Protein AF-A0A914CYA0-F1 (afdb_monomer_lite)

InterPro domains:
  IPR000077 Large ribosomal subunit protein eL39 [PF00832] (37-75)
  IPR020083 Large ribosomal subunit protein eL39, conserved site [PS00051] (55-71)
  IPR023626 Large ribosomal subunit protein eL39 domain superfamily [G3DSA:1.10.1620.10] (1-36)
  IPR023626 Large ribosomal subunit protein eL39 domain superfamily [G3DSA:1.10.1620.10] (37-76)
  IPR023626 Large ribosomal subunit protein eL39 domain superfamily [SSF48662] (3-36)
  IPR023626 Large ribosomal subunit protein eL39 domain superfamily [SSF48662] (37-75)

Sequence (76 aa):
MAAHKTFIIKRTLAKASKQNRPLPQWYRMKTGNKIRTLAKASKQNRPLPQWYRMKTGNKIRYNAKRRHWRRTKLKL

Secondary structure (DSSP, 8-state):
------HHHHHHHHHHHHHTPPPPHHHHTTTTHHHHHHHHHHHH-PPPPHHHHTSTT----S-TT---TTT-----

pLDDT: mean 85.23, std 10.74, range [52.19, 96.19]

Structure (mmCIF, N/CA/C/O backbone):
data_AF-A0A914CYA0-F1
#
_entry.id   AF-A0A914CYA0-F1
#
loop_
_atom_site.group_PDB
_atom_site.id
_atom_site.type_symbol
_atom_site.label_atom_id
_atom_site.label_alt_id
_atom_site.label_comp_id
_atom_site.label_asym_id
_atom_site.label_entity_id
_atom_site.label_seq_id
_atom_site.pdbx_PDB_ins_code
_atom_site.Cartn_x
_atom_site.Cartn_y
_atom_site.Cartn_z
_atom_site.occupancy
_atom_site.B_iso_or_equiv
_atom_site.auth_seq_id
_atom_site.auth_comp_id
_atom_site.auth_asym_id
_atom_site.auth_atom_id
_atom_site.pdbx_PDB_model_num
ATOM 1 N N . MET A 1 1 ? 35.763 -19.734 -43.763 1.00 52.19 1 MET A N 1
ATOM 2 C CA . MET A 1 1 ? 35.302 -20.879 -42.944 1.00 52.19 1 MET A CA 1
ATOM 3 C C . MET A 1 1 ? 34.780 -20.353 -41.613 1.00 52.19 1 MET A C 1
ATOM 5 O O . MET A 1 1 ? 35.521 -19.664 -40.926 1.00 52.19 1 MET A O 1
ATOM 9 N N . ALA A 1 2 ? 33.514 -20.591 -41.260 1.00 56.31 2 ALA A N 1
ATOM 10 C CA . ALA A 1 2 ? 32.982 -20.153 -39.967 1.00 56.31 2 ALA A CA 1
ATOM 11 C C . ALA A 1 2 ? 33.453 -21.115 -38.864 1.00 56.31 2 ALA A C 1
ATOM 13 O O . ALA A 1 2 ? 33.193 -22.314 -38.940 1.00 56.31 2 ALA A O 1
ATOM 14 N N . ALA A 1 3 ? 34.150 -20.603 -37.845 1.00 68.19 3 ALA A N 1
ATOM 15 C CA . ALA A 1 3 ? 34.616 -21.413 -36.724 1.00 68.19 3 ALA A CA 1
ATOM 16 C C . ALA A 1 3 ? 33.424 -22.059 -35.994 1.00 68.19 3 ALA A C 1
ATOM 18 O O . ALA A 1 3 ? 32.524 -21.371 -35.497 1.00 68.19 3 ALA A O 1
ATOM 19 N N . HIS A 1 4 ? 33.406 -23.392 -35.937 1.00 76.62 4 HIS A N 1
ATOM 20 C CA . HIS A 1 4 ? 32.311 -24.144 -35.338 1.00 76.62 4 HIS A CA 1
ATOM 21 C C . HIS A 1 4 ? 32.360 -23.991 -33.811 1.00 76.62 4 HIS A C 1
ATOM 23 O O . HIS A 1 4 ? 33.194 -24.580 -33.127 1.00 76.62 4 HIS A O 1
ATOM 29 N N . LYS A 1 5 ? 31.480 -23.147 -33.259 1.00 79.00 5 LYS A N 1
ATOM 30 C CA . LYS A 1 5 ? 31.433 -22.901 -31.810 1.00 79.00 5 LYS A CA 1
ATOM 31 C C . LYS A 1 5 ? 31.038 -24.179 -31.065 1.00 79.00 5 LYS A C 1
ATOM 33 O O . LYS A 1 5 ? 30.093 -24.866 -31.463 1.00 79.00 5 LYS A O 1
ATOM 38 N N . THR A 1 6 ? 31.717 -24.459 -29.955 1.00 86.44 6 THR A N 1
ATOM 39 C CA . THR A 1 6 ? 31.412 -25.616 -29.102 1.00 86.44 6 THR A CA 1
ATOM 40 C C . THR A 1 6 ? 30.012 -25.504 -28.493 1.00 86.44 6 THR A C 1
ATOM 42 O O . THR A 1 6 ? 29.446 -24.413 -28.361 1.00 86.44 6 THR A O 1
ATOM 45 N N . PHE A 1 7 ? 29.433 -26.639 -28.096 1.00 87.56 7 PHE A N 1
ATOM 46 C CA . PHE A 1 7 ? 28.096 -26.688 -27.496 1.00 87.56 7 PHE A CA 1
ATOM 47 C C . PHE A 1 7 ? 27.981 -25.825 -26.226 1.00 87.56 7 PHE A C 1
ATOM 49 O O . PHE A 1 7 ? 26.983 -25.130 -26.030 1.00 87.56 7 PHE A O 1
ATOM 56 N N . ILE A 1 8 ? 29.038 -25.789 -25.406 1.00 88.62 8 ILE A N 1
ATOM 57 C CA . ILE A 1 8 ? 29.105 -24.949 -24.202 1.00 88.62 8 ILE A CA 1
ATOM 58 C C . ILE A 1 8 ? 28.998 -23.469 -24.578 1.00 88.62 8 ILE A C 1
ATOM 60 O O . ILE A 1 8 ? 28.173 -22.751 -24.014 1.00 88.62 8 ILE A O 1
ATOM 64 N N . ILE A 1 9 ? 29.767 -23.027 -25.578 1.00 90.25 9 ILE A N 1
ATOM 65 C CA . ILE A 1 9 ? 29.736 -21.641 -26.058 1.00 90.25 9 ILE A CA 1
ATOM 66 C C . ILE A 1 9 ? 28.352 -21.304 -26.620 1.00 90.25 9 ILE A C 1
ATOM 68 O O . ILE A 1 9 ? 27.797 -20.258 -26.288 1.00 90.25 9 ILE A O 1
ATOM 72 N N . LYS A 1 10 ? 27.747 -22.201 -27.408 1.00 88.62 10 LYS A N 1
ATOM 73 C CA . LYS A 1 10 ? 26.385 -22.021 -27.941 1.00 88.62 10 LYS A CA 1
ATOM 74 C C . LYS A 1 10 ? 25.356 -21.835 -26.819 1.00 88.62 10 LYS A C 1
ATOM 76 O O . LYS A 1 10 ? 24.536 -20.920 -26.892 1.00 88.62 10 LYS A O 1
ATOM 81 N N . ARG A 1 11 ? 25.435 -22.631 -25.746 1.00 89.94 11 ARG A N 1
ATOM 82 C CA . ARG A 1 11 ? 24.549 -22.517 -24.574 1.00 89.94 11 ARG A CA 1
ATOM 83 C C . ARG A 1 11 ? 24.744 -21.197 -23.827 1.00 89.94 11 ARG A C 1
ATOM 85 O O . ARG A 1 11 ? 23.761 -20.552 -23.461 1.00 89.94 11 ARG A O 1
ATOM 92 N N . THR A 1 12 ? 25.990 -20.778 -23.624 1.00 90.75 12 THR A N 1
ATOM 93 C CA . THR A 1 12 ? 26.316 -19.503 -22.967 1.00 90.75 12 THR A CA 1
ATOM 94 C C . THR A 1 12 ? 25.808 -18.315 -23.783 1.00 90.75 12 THR A C 1
ATOM 96 O O . THR A 1 12 ? 25.154 -17.433 -23.229 1.00 90.75 12 THR A O 1
ATOM 99 N N . LEU A 1 13 ? 26.001 -18.332 -25.105 1.00 87.25 13 LEU A N 1
ATOM 100 C CA . LEU A 1 13 ? 25.494 -17.298 -26.013 1.00 87.25 13 LEU A CA 1
ATOM 101 C C . LEU A 1 13 ? 23.958 -17.253 -26.042 1.00 87.25 13 LEU A C 1
ATOM 103 O O . LEU A 1 13 ? 23.380 -16.169 -26.015 1.00 87.25 13 LEU A O 1
ATOM 107 N N . ALA A 1 14 ? 23.286 -18.408 -26.023 1.00 86.06 14 ALA A N 1
ATOM 108 C CA . ALA A 1 14 ? 21.825 -18.479 -25.945 1.00 86.06 14 ALA A CA 1
ATOM 109 C C . ALA A 1 14 ? 21.272 -17.960 -24.604 1.00 86.06 14 ALA A C 1
ATOM 111 O O . ALA A 1 14 ? 20.197 -17.362 -24.558 1.00 86.06 14 ALA A O 1
ATOM 112 N N . LYS A 1 15 ? 21.998 -18.166 -23.498 1.00 87.69 15 LYS A N 1
ATOM 113 C CA . LYS A 1 15 ? 21.634 -17.618 -22.183 1.00 87.69 15 LYS A CA 1
ATOM 114 C C . LYS A 1 15 ? 21.835 -16.100 -22.139 1.00 87.69 15 LYS A C 1
ATOM 116 O O . LYS A 1 15 ? 20.938 -15.396 -21.677 1.00 87.69 15 LYS A O 1
ATOM 121 N N . ALA A 1 16 ? 22.947 -15.604 -22.685 1.00 83.81 16 ALA A N 1
ATOM 122 C CA . ALA A 1 16 ? 23.240 -14.175 -22.791 1.00 83.81 16 ALA A CA 1
ATOM 123 C C . ALA A 1 16 ? 22.220 -13.439 -23.681 1.00 83.81 16 ALA A C 1
ATOM 125 O O . ALA A 1 16 ? 21.692 -12.397 -23.293 1.00 83.81 16 ALA A O 1
ATOM 126 N N . SER A 1 17 ? 21.842 -14.020 -24.826 1.00 80.50 17 SER A N 1
ATOM 127 C CA . SER A 1 17 ? 20.799 -13.447 -25.690 1.00 80.50 17 SER A CA 1
ATOM 128 C C . SER A 1 17 ? 19.417 -13.436 -25.028 1.00 80.50 17 SER A C 1
ATOM 130 O O . SER A 1 17 ? 18.590 -12.588 -25.353 1.00 80.50 17 SER A O 1
ATOM 132 N N . LYS A 1 18 ? 19.158 -14.341 -24.070 1.00 78.75 18 LYS A N 1
ATOM 133 C CA . LYS A 1 18 ? 17.936 -14.353 -23.247 1.00 78.75 18 LYS A CA 1
ATOM 134 C C . LYS A 1 18 ? 17.917 -13.248 -22.191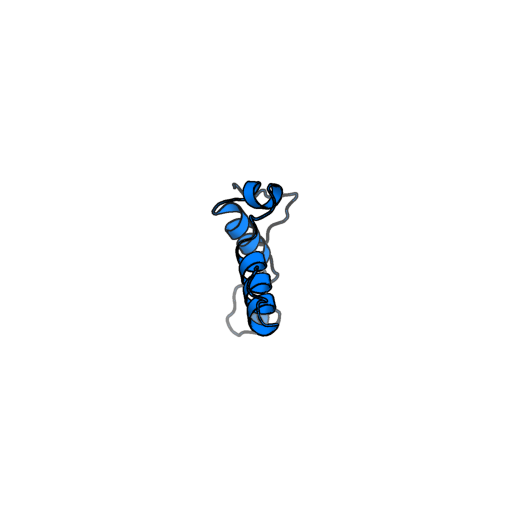 1.00 78.75 18 LYS A C 1
ATOM 136 O O . LYS A 1 18 ? 16.845 -12.712 -21.923 1.00 78.75 18 LYS A O 1
ATOM 141 N N . GLN A 1 19 ? 19.067 -12.928 -21.599 1.00 76.38 19 GLN A N 1
ATOM 142 C CA . GLN A 1 19 ? 19.204 -11.885 -20.574 1.00 76.38 19 GLN A CA 1
ATOM 143 C C . GLN A 1 19 ? 19.054 -10.474 -21.160 1.00 76.38 19 GLN A C 1
ATOM 145 O O . GLN A 1 19 ? 18.454 -9.617 -20.522 1.00 76.38 19 GLN A O 1
ATOM 150 N N . ASN A 1 20 ? 19.502 -10.265 -22.401 1.00 73.81 20 ASN A N 1
ATOM 151 C CA . ASN A 1 20 ? 19.427 -8.974 -23.095 1.00 73.81 20 ASN A CA 1
ATOM 152 C C . ASN A 1 20 ? 18.124 -8.761 -23.891 1.00 73.81 20 ASN A C 1
ATOM 154 O O . ASN A 1 20 ? 18.073 -7.905 -24.774 1.00 73.81 20 ASN A O 1
ATOM 158 N N . ARG A 1 21 ? 17.059 -9.535 -23.630 1.00 76.38 21 ARG A N 1
ATOM 159 C CA . ARG A 1 21 ? 15.786 -9.358 -24.347 1.00 76.38 21 ARG A CA 1
ATOM 160 C C . ARG A 1 21 ? 15.100 -8.069 -23.890 1.00 76.38 21 ARG A C 1
ATOM 162 O O . ARG A 1 21 ? 14.854 -7.924 -22.690 1.00 76.38 21 ARG A O 1
ATOM 169 N N . PRO A 1 22 ? 14.742 -7.154 -24.809 1.00 76.69 22 PRO A N 1
ATOM 170 C CA . PRO A 1 22 ? 13.993 -5.968 -24.436 1.00 76.69 22 PRO A CA 1
ATOM 171 C C . PRO A 1 22 ? 12.642 -6.391 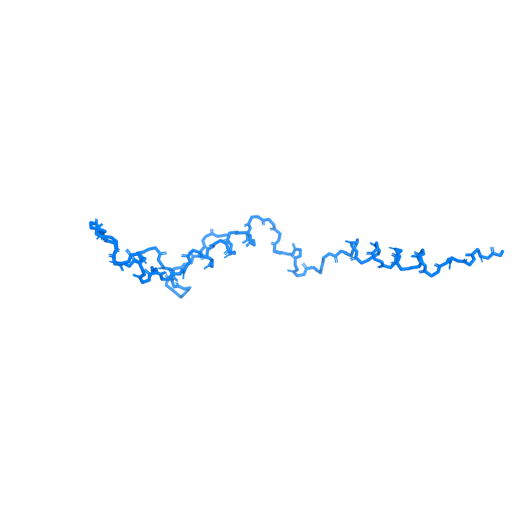-23.858 1.00 76.69 22 PRO A C 1
ATOM 173 O O . PRO A 1 22 ? 11.940 -7.237 -24.415 1.00 76.69 22 PRO A O 1
ATOM 176 N N . LEU A 1 23 ? 12.289 -5.810 -22.713 1.00 71.88 23 LEU A N 1
ATOM 177 C CA . LEU A 1 23 ? 11.001 -6.066 -22.081 1.00 71.88 23 LEU A CA 1
ATOM 178 C C . LEU A 1 23 ? 9.867 -5.665 -23.044 1.00 71.88 23 LEU A C 1
ATOM 180 O O . LEU A 1 23 ? 9.959 -4.594 -23.656 1.00 71.88 23 LEU A O 1
ATOM 184 N N . PRO A 1 24 ? 8.798 -6.479 -23.165 1.00 80.25 24 PRO A N 1
ATOM 185 C CA . PRO A 1 24 ? 7.654 -6.170 -24.018 1.00 80.25 24 PRO A CA 1
ATOM 186 C C . PRO A 1 24 ? 7.102 -4.765 -23.760 1.00 80.25 24 PRO A C 1
ATOM 188 O O . PRO A 1 24 ? 7.097 -4.292 -22.622 1.00 80.25 24 PRO A O 1
ATOM 191 N N . GLN A 1 25 ? 6.600 -4.104 -24.805 1.00 72.06 25 GLN A N 1
ATOM 192 C CA . GLN A 1 25 ? 6.192 -2.696 -24.738 1.00 72.06 25 GLN A CA 1
ATOM 193 C C . GLN A 1 25 ? 5.156 -2.452 -23.617 1.00 72.06 25 GLN A C 1
ATOM 195 O O . GLN A 1 25 ? 5.371 -1.596 -22.763 1.00 72.06 25 GLN A O 1
ATOM 200 N N . TRP A 1 26 ? 4.126 -3.298 -23.485 1.00 72.25 26 TRP A N 1
ATOM 201 C CA . TRP A 1 26 ? 3.128 -3.191 -22.405 1.00 72.25 26 TRP A CA 1
ATOM 202 C C . TRP A 1 26 ? 3.733 -3.238 -20.985 1.00 72.25 26 TRP A C 1
ATOM 204 O O . TRP A 1 26 ? 3.165 -2.667 -20.050 1.00 72.25 26 TRP A O 1
ATOM 214 N N . TYR A 1 27 ? 4.892 -3.888 -20.811 1.00 69.19 27 TYR A N 1
ATOM 215 C CA . TYR A 1 27 ? 5.661 -3.886 -19.565 1.00 69.19 27 TYR A CA 1
ATOM 216 C C . TYR A 1 27 ? 6.477 -2.589 -19.415 1.00 69.19 27 TYR A C 1
ATOM 218 O O . TYR A 1 27 ? 6.523 -2.021 -18.323 1.00 69.19 27 TYR A O 1
ATOM 226 N N . ARG A 1 28 ? 7.044 -2.054 -20.510 1.00 63.50 28 ARG A N 1
ATOM 227 C CA . ARG A 1 28 ? 7.678 -0.718 -20.543 1.00 63.50 28 ARG A CA 1
ATOM 228 C C . ARG A 1 28 ? 6.685 0.428 -20.310 1.00 63.50 28 ARG A C 1
ATOM 230 O O . ARG A 1 28 ? 7.085 1.433 -19.738 1.00 63.50 28 ARG A O 1
ATOM 237 N N . MET A 1 29 ? 5.403 0.299 -20.656 1.00 65.81 29 MET A N 1
ATOM 238 C CA . MET A 1 29 ? 4.402 1.347 -20.364 1.00 65.81 29 MET A CA 1
ATOM 239 C C . MET A 1 29 ? 4.058 1.462 -18.878 1.00 65.81 29 MET A C 1
ATOM 241 O O . MET A 1 29 ? 3.517 2.471 -18.440 1.00 65.81 29 MET A O 1
ATOM 245 N N . LYS A 1 30 ? 4.384 0.443 -18.077 1.00 65.44 30 LYS A N 1
ATOM 246 C CA . LYS A 1 30 ? 4.222 0.465 -16.618 1.00 65.44 30 LYS A CA 1
ATOM 247 C C . LYS A 1 30 ? 5.498 0.948 -15.905 1.00 65.44 30 LYS A C 1
ATOM 249 O O . LYS A 1 30 ? 5.729 0.599 -14.752 1.00 65.44 30 LYS A O 1
ATOM 254 N N . THR A 1 31 ? 6.367 1.705 -16.567 1.00 61.97 31 THR A N 1
ATOM 255 C CA . THR A 1 31 ? 7.682 2.064 -16.016 1.00 61.97 31 THR A CA 1
ATOM 256 C C . THR A 1 31 ? 7.614 3.117 -14.906 1.00 61.97 31 THR A C 1
ATOM 258 O O . THR A 1 31 ? 6.735 3.974 -14.870 1.00 61.97 31 THR A O 1
ATOM 261 N N . GLY A 1 32 ? 8.546 3.009 -13.950 1.00 68.50 32 GLY A N 1
ATOM 262 C CA . GLY A 1 32 ? 8.705 3.917 -12.809 1.00 68.50 32 GLY A CA 1
ATO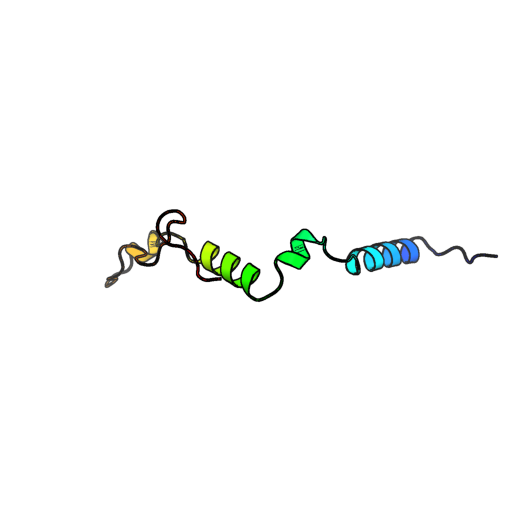M 263 C C . GLY A 1 32 ? 8.261 3.339 -11.458 1.00 68.50 32 GLY A C 1
ATOM 264 O O . GLY A 1 32 ? 8.038 2.137 -11.292 1.00 68.50 32 GLY A O 1
ATOM 265 N N . ASN A 1 33 ? 8.097 4.223 -10.466 1.00 69.75 33 ASN A N 1
ATOM 266 C CA . ASN A 1 33 ? 7.630 3.873 -9.118 1.00 69.75 33 ASN A CA 1
ATOM 267 C C . ASN A 1 33 ? 6.255 3.176 -9.109 1.00 69.75 33 ASN A C 1
ATOM 269 O O . ASN A 1 33 ? 5.939 2.516 -8.125 1.00 69.75 33 ASN A O 1
ATOM 273 N N . LYS A 1 34 ? 5.468 3.271 -10.191 1.00 81.88 34 LYS A N 1
ATOM 274 C CA . LYS A 1 34 ? 4.073 2.814 -10.290 1.00 81.88 34 LYS A CA 1
ATOM 275 C C . LYS A 1 34 ? 3.882 1.303 -10.112 1.00 81.88 34 LYS A C 1
ATOM 277 O O . LYS A 1 34 ? 3.001 0.889 -9.363 1.00 81.88 34 LYS A O 1
ATOM 282 N N . ILE A 1 35 ? 4.719 0.452 -10.719 1.00 82.12 35 ILE A N 1
ATOM 283 C CA . ILE A 1 35 ? 4.662 -1.007 -10.464 1.00 82.12 35 ILE A CA 1
ATOM 284 C C . ILE A 1 35 ? 5.007 -1.296 -9.004 1.00 82.12 35 ILE A C 1
ATOM 286 O O . ILE A 1 35 ? 4.328 -2.076 -8.335 1.00 82.12 35 ILE A O 1
ATOM 290 N N . ARG A 1 36 ? 6.056 -0.646 -8.496 1.00 82.38 36 ARG A N 1
ATOM 291 C CA . ARG A 1 36 ? 6.554 -0.860 -7.136 1.00 82.38 36 ARG A CA 1
ATOM 292 C C . ARG A 1 36 ? 5.526 -0.419 -6.089 1.00 82.38 36 ARG A C 1
ATOM 294 O O . ARG A 1 36 ? 5.319 -1.126 -5.103 1.00 82.38 36 ARG A O 1
ATOM 301 N N . THR A 1 37 ? 4.840 0.701 -6.310 1.00 86.44 37 THR A N 1
ATOM 302 C CA . THR A 1 37 ? 3.764 1.194 -5.441 1.00 86.44 37 THR A CA 1
ATOM 303 C C . THR A 1 37 ? 2.518 0.319 -5.525 1.00 86.44 37 THR A C 1
ATOM 305 O O . THR A 1 37 ? 1.960 -0.000 -4.476 1.00 86.44 37 THR A O 1
ATOM 308 N N . LEU A 1 38 ? 2.120 -0.151 -6.713 1.00 88.44 38 LEU A N 1
ATOM 309 C CA . LEU A 1 38 ? 1.022 -1.116 -6.869 1.00 88.44 38 LEU A CA 1
ATOM 310 C C . LEU A 1 38 ? 1.311 -2.433 -6.136 1.00 88.44 38 LEU A C 1
ATOM 312 O O . LEU A 1 38 ? 0.465 -2.921 -5.383 1.00 88.44 38 LEU A O 1
ATOM 316 N N . ALA A 1 39 ? 2.519 -2.976 -6.294 1.00 89.44 39 ALA A N 1
ATOM 317 C CA . ALA A 1 39 ? 2.949 -4.194 -5.612 1.00 89.44 39 ALA A CA 1
ATOM 318 C C . ALA A 1 39 ? 2.965 -4.013 -4.085 1.00 89.44 39 ALA A C 1
ATOM 320 O O . ALA A 1 39 ? 2.429 -4.846 -3.348 1.00 89.44 39 ALA A O 1
ATOM 321 N N . LYS A 1 40 ? 3.508 -2.888 -3.595 1.00 91.12 40 LYS A N 1
ATOM 322 C CA . LYS A 1 40 ? 3.513 -2.548 -2.164 1.00 91.12 40 LYS A CA 1
ATOM 323 C C . LYS A 1 40 ? 2.092 -2.399 -1.616 1.00 91.12 40 LYS A C 1
ATOM 325 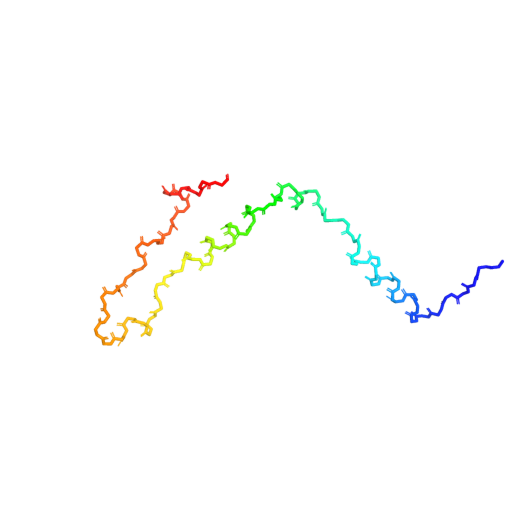O O . LYS A 1 40 ? 1.793 -2.975 -0.572 1.00 91.12 40 LYS A O 1
ATOM 330 N N . ALA A 1 41 ? 1.214 -1.695 -2.328 1.00 92.62 41 ALA A N 1
ATOM 331 C CA . ALA A 1 41 ? -0.178 -1.505 -1.931 1.00 92.62 41 ALA A CA 1
ATOM 332 C C . ALA A 1 41 ? -0.946 -2.833 -1.883 1.00 92.62 41 ALA A C 1
ATOM 334 O O . ALA A 1 41 ? -1.745 -3.038 -0.972 1.00 92.62 41 ALA A O 1
ATOM 335 N N . SER A 1 42 ? -0.679 -3.754 -2.815 1.00 92.25 42 SER A N 1
ATOM 336 C CA . SER A 1 42 ? -1.224 -5.116 -2.769 1.00 92.25 42 SER A CA 1
ATOM 337 C C . SER A 1 42 ? -0.749 -5.862 -1.514 1.00 92.25 42 SER A C 1
ATOM 339 O O . SER A 1 42 ? -1.566 -6.335 -0.724 1.00 92.25 42 SER A O 1
ATOM 341 N N . LYS A 1 43 ? 0.564 -5.856 -1.242 1.00 93.62 43 LYS A N 1
ATOM 342 C CA . LYS A 1 43 ? 1.168 -6.527 -0.074 1.00 93.62 43 LYS A CA 1
ATOM 343 C C . LYS A 1 43 ? 0.714 -5.944 1.273 1.00 93.62 43 LYS A C 1
ATOM 345 O O . LYS A 1 43 ? 0.669 -6.658 2.275 1.00 93.62 43 LYS A O 1
ATOM 350 N N . GLN A 1 44 ? 0.406 -4.650 1.333 1.00 94.12 44 GLN A N 1
ATOM 351 C CA . GLN A 1 44 ? -0.107 -3.991 2.541 1.00 94.12 44 GLN A CA 1
ATOM 352 C C . GLN A 1 44 ? -1.589 -4.299 2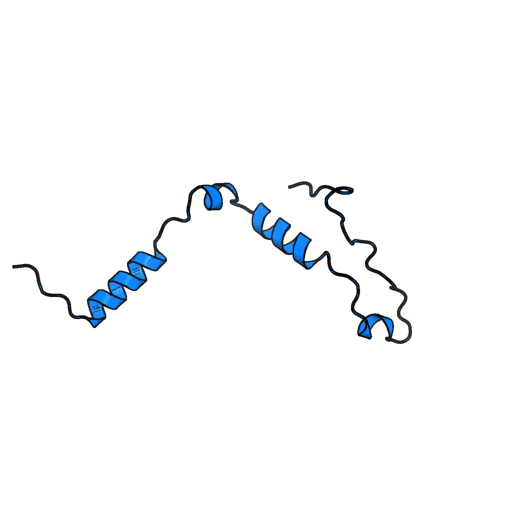.805 1.00 94.12 44 GLN A C 1
ATOM 354 O O . GLN A 1 44 ? -2.028 -4.238 3.952 1.00 94.12 44 GLN A O 1
ATOM 359 N N . ASN A 1 45 ? -2.356 -4.677 1.780 1.00 95.69 45 ASN A N 1
ATOM 360 C CA . ASN A 1 45 ? -3.806 -4.857 1.858 1.00 95.69 45 ASN A CA 1
ATOM 361 C C . ASN A 1 45 ? -4.252 -6.212 2.450 1.00 95.69 45 ASN A C 1
ATOM 363 O O . ASN A 1 45 ? -5.223 -6.824 1.998 1.00 95.69 45 ASN A O 1
ATOM 367 N N . ARG A 1 46 ? -3.537 -6.697 3.466 1.00 94.31 46 ARG A N 1
ATOM 368 C CA . ARG A 1 46 ? -3.800 -7.975 4.142 1.00 94.31 46 ARG A CA 1
ATOM 369 C C . ARG A 1 46 ? -4.512 -7.774 5.487 1.00 94.31 46 ARG A C 1
ATOM 371 O O . ARG A 1 46 ? -4.322 -6.729 6.120 1.00 94.31 46 ARG A O 1
ATOM 378 N N . PRO A 1 47 ? -5.354 -8.731 5.919 1.00 95.38 47 PRO A N 1
ATOM 379 C CA . PRO A 1 47 ? -5.940 -8.713 7.256 1.00 95.38 47 PRO A CA 1
ATOM 380 C C . PRO A 1 47 ? -4.863 -8.889 8.335 1.00 95.38 47 PRO A C 1
ATOM 382 O O . PRO A 1 47 ? -3.758 -9.363 8.067 1.00 95.38 47 PRO A O 1
ATOM 385 N N . LEU A 1 48 ? -5.197 -8.488 9.563 1.00 93.38 48 LEU A N 1
ATOM 386 C CA . LEU A 1 48 ? -4.321 -8.662 10.718 1.00 93.38 48 LEU A CA 1
ATOM 387 C C . LEU A 1 48 ? -4.189 -10.165 11.047 1.00 93.38 48 LEU A C 1
ATOM 389 O O . LEU A 1 48 ? -5.227 -10.825 11.143 1.00 93.38 48 LEU A O 1
ATOM 393 N N . PRO A 1 49 ? -2.969 -10.708 11.227 1.00 95.56 49 PRO A N 1
ATOM 394 C CA . PRO A 1 49 ? -2.773 -12.121 11.547 1.00 95.56 49 PRO A CA 1
ATOM 395 C C . PRO A 1 49 ? -3.416 -12.524 12.877 1.00 95.56 49 PRO A C 1
ATOM 397 O O . PRO A 1 49 ? -3.420 -11.742 13.828 1.00 95.56 49 PRO A O 1
ATOM 400 N N . GLN A 1 50 ? -3.893 -13.767 12.961 1.00 94.69 50 GLN A N 1
ATOM 401 C CA . GLN A 1 50 ? -4.592 -14.270 14.147 1.00 94.69 50 GLN A CA 1
ATOM 402 C C . GLN A 1 50 ? -3.711 -14.257 15.399 1.00 94.69 50 GLN A C 1
ATOM 404 O O . GLN A 1 50 ? -4.115 -13.726 16.427 1.00 94.69 50 GLN A O 1
ATOM 409 N N . TRP A 1 51 ? -2.478 -14.755 15.304 1.00 96.19 51 TRP A N 1
ATOM 410 C CA . TRP A 1 51 ? -1.545 -14.796 16.435 1.00 96.19 51 TRP A CA 1
ATOM 411 C C . TRP A 1 51 ? -1.249 -13.413 17.027 1.00 96.19 51 TRP A C 1
ATOM 413 O O . TRP A 1 51 ? -1.049 -13.281 18.229 1.00 96.19 51 TRP A O 1
ATOM 423 N N . TYR A 1 52 ? -1.283 -12.360 16.207 1.00 94.75 52 TYR A N 1
ATOM 424 C CA . TYR A 1 52 ? -1.073 -10.998 16.684 1.00 94.75 52 TYR A CA 1
ATOM 425 C C . TYR A 1 52 ? -2.242 -10.520 17.560 1.00 94.75 52 TYR A C 1
ATOM 427 O O . TYR A 1 52 ? -2.028 -9.778 18.515 1.00 94.75 52 TYR A O 1
ATOM 435 N N . ARG A 1 53 ? -3.472 -10.981 17.294 1.00 92.81 53 ARG A N 1
ATOM 436 C CA . ARG A 1 53 ? -4.647 -10.688 18.136 1.00 92.81 53 ARG A CA 1
ATOM 437 C C . ARG A 1 53 ? -4.547 -11.317 19.524 1.00 92.81 53 ARG A C 1
ATOM 439 O O . ARG A 1 53 ? -5.116 -10.774 20.456 1.00 92.81 53 ARG A O 1
ATOM 446 N N . MET A 1 54 ? -3.820 -12.428 19.646 1.00 92.94 54 MET A N 1
ATOM 447 C CA . MET A 1 54 ? -3.656 -13.168 20.901 1.00 92.94 54 MET A CA 1
ATOM 448 C C . MET A 1 54 ? -2.573 -12.576 21.815 1.00 92.94 54 MET A C 1
ATOM 450 O O . MET A 1 54 ? -2.392 -13.047 22.931 1.00 92.94 54 MET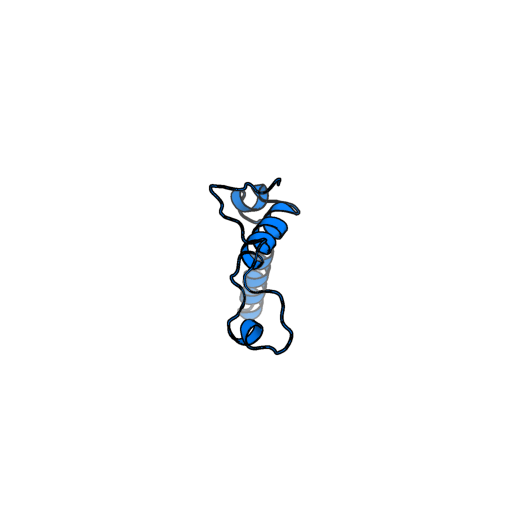 A O 1
ATOM 454 N N . LYS A 1 55 ? -1.847 -11.541 21.367 1.00 95.25 55 LYS A N 1
ATOM 455 C CA . LYS A 1 55 ? -0.843 -10.868 22.198 1.00 95.25 55 LYS A CA 1
ATOM 456 C C . LYS A 1 55 ? -1.498 -10.066 23.321 1.00 95.25 55 LYS A C 1
ATOM 458 O O . LYS A 1 55 ? -2.381 -9.244 23.071 1.00 95.25 55 LYS A O 1
ATOM 463 N N . THR A 1 56 ? -0.992 -10.233 24.535 1.00 95.69 56 THR A N 1
ATOM 464 C CA . THR A 1 56 ? -1.388 -9.461 25.717 1.00 95.69 56 THR A CA 1
ATOM 465 C C . THR A 1 56 ? -1.117 -7.966 25.515 1.00 95.69 56 THR A C 1
ATOM 467 O O . THR A 1 56 ? -0.118 -7.582 24.908 1.00 95.69 56 THR A O 1
ATOM 470 N N . GLY A 1 57 ? -2.028 -7.107 25.983 1.00 94.31 57 GLY A N 1
ATOM 471 C CA . GLY A 1 57 ? -1.903 -5.647 25.854 1.00 94.31 57 GLY A CA 1
ATOM 472 C C . GLY A 1 57 ? -2.053 -5.092 24.427 1.00 94.31 57 GLY A C 1
ATOM 473 O O . GLY A 1 57 ? -1.840 -3.897 24.208 1.00 94.31 57 GLY A O 1
ATOM 474 N N . ASN A 1 58 ? -2.426 -5.916 23.440 1.00 92.50 58 ASN A N 1
ATOM 475 C CA . ASN A 1 58 ? -2.641 -5.454 22.070 1.00 92.50 58 ASN A CA 1
ATOM 476 C C . ASN A 1 58 ? -3.951 -4.651 21.934 1.00 92.50 58 ASN A C 1
ATOM 478 O O . ASN A 1 58 ? -5.039 -5.134 22.242 1.00 92.50 58 ASN A O 1
ATOM 482 N N . LYS A 1 59 ? -3.849 -3.433 21.390 1.00 93.00 59 LYS A N 1
ATOM 483 C CA . LYS A 1 59 ? -4.982 -2.529 21.120 1.00 93.00 59 LYS A CA 1
ATOM 484 C C . LYS A 1 59 ? -5.528 -2.630 19.684 1.00 93.00 59 LYS A C 1
ATOM 486 O O . LYS A 1 59 ? -6.641 -2.189 19.410 1.00 93.00 59 LYS A O 1
ATOM 491 N N . ILE A 1 60 ? -4.772 -3.203 18.746 1.00 93.44 60 ILE A N 1
ATOM 492 C CA . ILE A 1 60 ? -5.127 -3.286 17.323 1.00 93.44 60 ILE A CA 1
ATOM 493 C C . ILE A 1 60 ? -5.897 -4.586 17.050 1.00 93.44 60 ILE A C 1
ATOM 495 O O . ILE A 1 60 ? -5.332 -5.679 17.091 1.00 93.44 60 ILE A O 1
ATOM 499 N N . ARG A 1 61 ? -7.186 -4.462 16.697 1.00 91.31 61 ARG A N 1
ATOM 500 C CA . ARG A 1 61 ? -8.070 -5.606 16.382 1.00 91.31 61 ARG A CA 1
ATOM 501 C C . ARG A 1 61 ? -8.200 -5.913 14.890 1.00 91.31 61 ARG A C 1
ATOM 503 O O . ARG A 1 61 ? -8.369 -7.068 14.512 1.00 91.31 61 ARG A O 1
ATOM 510 N N . TYR A 1 62 ? -8.126 -4.905 14.027 1.00 93.50 62 TYR A N 1
ATOM 511 C CA . TYR A 1 62 ? -8.245 -5.058 12.574 1.00 93.50 62 TYR A CA 1
ATOM 512 C C . TYR A 1 62 ? -7.329 -4.072 11.841 1.00 93.50 62 TYR A C 1
ATOM 514 O O . TYR A 1 62 ? -6.839 -3.104 12.420 1.00 93.50 62 TYR A O 1
ATOM 522 N N . ASN A 1 63 ? -7.082 -4.316 10.551 1.00 95.25 63 ASN A N 1
ATOM 523 C CA . ASN A 1 63 ? -6.314 -3.393 9.717 1.00 95.25 63 ASN A CA 1
ATOM 524 C C . ASN A 1 63 ? -7.219 -2.251 9.230 1.00 95.25 63 ASN A C 1
ATOM 526 O O . ASN A 1 63 ? -7.884 -2.383 8.203 1.00 95.25 63 ASN A O 1
ATOM 530 N N . ALA A 1 64 ? -7.221 -1.128 9.948 1.00 94.25 64 ALA A N 1
ATOM 531 C CA . ALA A 1 64 ? -7.991 0.063 9.576 1.00 94.25 64 ALA A CA 1
ATOM 532 C C . ALA A 1 64 ? -7.562 0.678 8.229 1.00 94.25 64 ALA A C 1
ATOM 534 O O . ALA A 1 64 ? -8.348 1.354 7.576 1.00 94.25 64 ALA A O 1
ATOM 535 N N . LYS A 1 65 ? -6.333 0.406 7.771 1.00 94.12 65 LYS A N 1
ATOM 536 C CA . LYS A 1 65 ? -5.795 0.890 6.488 1.00 94.12 65 LYS A CA 1
ATOM 537 C C . LYS A 1 65 ? -6.062 -0.077 5.327 1.00 94.12 65 LYS A C 1
ATOM 539 O O . LYS A 1 65 ? -5.510 0.099 4.239 1.00 94.12 65 LYS A O 1
ATOM 544 N N . ARG A 1 66 ? -6.874 -1.120 5.535 1.00 95.00 66 ARG A N 1
ATOM 545 C CA . ARG A 1 66 ? -7.237 -2.066 4.477 1.00 95.00 66 ARG A CA 1
ATOM 546 C C . ARG A 1 66 ? -8.063 -1.344 3.408 1.00 95.00 66 ARG A C 1
ATOM 548 O O . ARG A 1 66 ? -9.034 -0.654 3.699 1.00 95.00 66 ARG A O 1
ATOM 555 N N . ARG A 1 67 ? -7.667 -1.508 2.151 1.00 95.12 67 ARG A N 1
ATOM 556 C CA . ARG A 1 67 ? -8.190 -0.778 0.996 1.00 95.12 67 ARG A CA 1
ATOM 557 C C . ARG A 1 67 ? -9.126 -1.662 0.174 1.00 95.12 67 ARG A C 1
ATOM 559 O O . ARG A 1 67 ? -8.784 -2.797 -0.155 1.00 95.12 67 ARG A O 1
ATOM 566 N N . HIS A 1 68 ? -10.263 -1.126 -0.261 1.00 95.38 68 HIS A N 1
ATOM 567 C CA . HIS A 1 68 ? -11.111 -1.769 -1.268 1.00 95.38 68 HIS A CA 1
ATOM 568 C C . HIS A 1 68 ? -11.067 -0.976 -2.578 1.00 95.38 68 HIS A C 1
ATOM 570 O O . HIS A 1 68 ? -11.304 0.228 -2.584 1.00 95.38 68 HIS A O 1
ATOM 576 N N . TRP A 1 69 ? -10.783 -1.638 -3.703 1.00 93.50 69 TRP A N 1
ATOM 577 C CA . TRP A 1 69 ? -10.498 -0.974 -4.984 1.00 93.50 69 TRP A CA 1
ATOM 578 C C . TRP A 1 69 ? -11.689 -0.229 -5.606 1.00 93.50 69 TRP A C 1
ATOM 580 O O . TRP A 1 69 ? -11.474 0.689 -6.406 1.00 93.50 69 TRP A O 1
ATOM 590 N N . ARG A 1 70 ? -12.929 -0.586 -5.238 1.00 93.75 70 ARG A N 1
ATOM 591 C CA . ARG A 1 70 ? -14.124 0.171 -5.648 1.00 93.75 70 ARG A CA 1
ATOM 592 C C . ARG A 1 70 ? -14.358 1.417 -4.793 1.00 93.75 70 ARG A C 1
ATOM 594 O O . ARG A 1 70 ? -14.866 2.390 -5.319 1.00 93.75 70 ARG A O 1
ATOM 601 N N . ARG A 1 71 ? -13.949 1.412 -3.516 1.00 95.81 71 ARG A N 1
ATOM 602 C CA . ARG A 1 71 ? -14.208 2.516 -2.570 1.00 95.81 71 ARG A CA 1
ATOM 603 C C . ARG A 1 71 ? -13.086 3.551 -2.539 1.00 95.81 71 ARG A C 1
ATOM 605 O O . ARG A 1 71 ? -13.361 4.737 -2.455 1.00 95.81 71 ARG A O 1
ATOM 612 N N . THR A 1 72 ? -11.825 3.122 -2.612 1.00 93.38 72 THR A N 1
ATOM 613 C CA . THR A 1 72 ? -10.662 4.015 -2.496 1.00 93.38 72 THR A CA 1
ATOM 614 C C . THR A 1 72 ? -9.631 3.748 -3.596 1.00 93.38 72 THR A C 1
ATOM 616 O O . THR A 1 72 ? -9.139 2.623 -3.782 1.00 93.38 72 THR A O 1
ATOM 619 N N . LYS A 1 73 ? -9.307 4.803 -4.355 1.00 91.44 73 LYS A N 1
ATOM 620 C CA . LYS A 1 73 ? -8.361 4.768 -5.480 1.00 91.44 73 LYS A CA 1
ATOM 621 C C . LYS A 1 73 ? -6.945 5.104 -5.016 1.00 91.44 73 LYS A C 1
ATOM 623 O O . LYS A 1 73 ? -6.748 5.923 -4.123 1.00 91.44 73 LYS A O 1
ATOM 628 N N . LEU A 1 74 ? -5.958 4.440 -5.615 1.00 87.94 74 LEU A N 1
ATOM 629 C CA . LEU A 1 74 ? -4.547 4.760 -5.406 1.00 87.94 74 LEU A CA 1
ATOM 630 C C . LEU A 1 74 ? -4.202 5.951 -6.306 1.00 87.94 74 LEU A C 1
ATOM 632 O O . LEU A 1 74 ? -4.415 5.866 -7.512 1.00 87.94 74 LEU A O 1
ATOM 636 N N . LYS A 1 75 ? -3.698 7.043 -5.726 1.00 82.25 75 LYS A N 1
ATOM 637 C CA . LYS A 1 75 ? -3.192 8.195 -6.484 1.00 82.25 75 LYS A CA 1
ATOM 638 C C . LYS A 1 75 ? -1.793 7.838 -7.002 1.00 82.25 75 LYS A C 1
ATOM 640 O O . LYS A 1 75 ? -0.856 7.781 -6.208 1.00 82.25 75 LYS A O 1
ATOM 645 N N . LEU A 1 76 ? -1.693 7.479 -8.284 1.00 79.06 76 LEU A N 1
ATOM 646 C CA . LEU A 1 76 ? -0.512 6.894 -8.936 1.00 79.06 76 LEU A CA 1
ATOM 647 C C . LEU A 1 76 ? -0.239 7.499 -10.303 1.00 79.06 76 LEU A C 1
ATOM 649 O O . LEU A 1 76 ? -1.233 7.730 -11.021 1.00 79.06 76 LEU A O 1
#

Radius of gyration: 23.91 Å; chains: 1; bounding box: 50×35×69 Å

Foldseek 3Di:
DDPDDDPVVVVVVVVVVVVPDPDDVVVVVCDDCNVVVVVVLVVLQDWDDPVQCVDPPDPDDIDPVRDDCVPDPDPD

Organism: NCBI:txid290746